Protein AF-A0A7X5FCC6-F1 (afdb_monomer)

Solvent-accessible surface area (backbone atoms only — not comparable to full-atom values): 7187 Å² total; per-residue (Å²): 136,79,91,64,55,73,67,56,53,50,50,52,51,52,53,51,51,54,50,51,52,51,55,72,74,28,71,65,52,54,54,48,50,51,50,49,54,52,49,50,63,74,40,39,69,58,55,50,51,52,50,52,52,50,53,52,50,51,52,54,36,36,74,72,67,79,44,58,81,85,48,51,64,57,53,48,49,43,46,71,52,52,51,49,53,51,51,62,54,40,78,80,41,72,86,46,89,63,49,68,60,51,51,53,53,51,51,52,52,50,51,49,50,51,52,48,52,58,53,62,66,58,63,88,124

Foldseek 3Di:
DCPDDPVRVVVVVVVVVVVVVCVVVDPVVVVVVVVVVVVCVVCVVVVVVVVVVLVVVQVVCVVVVNDDPVCPVVSVCCCVPPVVVLVVVCVPDVPDPCSVVVSVVVVVVVVCVVVVVVVVVPPDD

Mean predicted aligned error: 11.68 Å

Sequence (125 aa):
MEVFNNRELASIIWVIILLIWTLIKSKDFWKSLCGLVISIIRAWKIFFSIFIYTFFSIFVLYKIGIWNLSLIKITAFWLFGWAIIVLMNSSNNYKKQGYLKKIFKEIIGLTVIVSFISNLHSFSL

Structure (mmCIF, N/CA/C/O backbone):
data_AF-A0A7X5FCC6-F1
#
_entry.id   AF-A0A7X5FCC6-F1
#
loop_
_atom_site.group_PDB
_atom_site.id
_atom_site.type_symbol
_atom_site.label_atom_id
_atom_site.label_alt_id
_atom_site.label_comp_id
_atom_site.label_asym_id
_atom_site.label_entity_id
_atom_site.label_seq_id
_atom_site.pdbx_PDB_ins_code
_atom_site.Cartn_x
_atom_site.Cartn_y
_atom_site.Cartn_z
_atom_site.occupancy
_atom_site.B_iso_or_equiv
_atom_site.auth_seq_id
_atom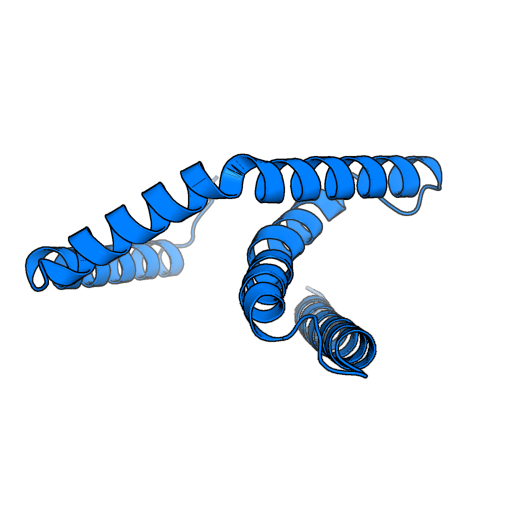_site.auth_comp_id
_atom_site.auth_asym_id
_atom_site.auth_atom_id
_atom_site.pdbx_PDB_model_num
ATOM 1 N N . MET A 1 1 ? 15.633 20.292 -14.358 1.00 39.66 1 MET A N 1
ATOM 2 C CA . MET A 1 1 ? 14.768 19.207 -13.850 1.00 39.66 1 MET A CA 1
ATOM 3 C C . MET A 1 1 ? 13.845 19.803 -12.800 1.00 39.66 1 MET A C 1
ATOM 5 O O . MET A 1 1 ? 14.162 19.755 -11.621 1.00 39.66 1 MET A O 1
ATOM 9 N N . GLU A 1 2 ? 12.739 20.413 -13.220 1.00 57.75 2 GLU A N 1
ATOM 10 C CA . GLU A 1 2 ? 11.651 20.746 -12.296 1.00 57.75 2 GLU A CA 1
ATOM 11 C C . GLU A 1 2 ? 10.698 19.555 -12.312 1.00 57.75 2 GLU A C 1
ATOM 13 O O . GLU A 1 2 ? 9.951 19.347 -13.261 1.00 57.75 2 GLU A O 1
ATOM 18 N N . VAL A 1 3 ? 10.844 18.681 -11.315 1.00 64.94 3 VAL A N 1
ATOM 19 C CA . VAL A 1 3 ? 10.102 17.411 -11.222 1.00 64.94 3 VAL A CA 1
ATOM 20 C C . VAL A 1 3 ? 8.621 17.648 -10.893 1.00 64.94 3 VAL A C 1
ATOM 22 O O . VAL A 1 3 ? 7.802 16.767 -11.130 1.00 64.94 3 VAL A O 1
ATOM 25 N N . PHE A 1 4 ? 8.274 18.837 -10.391 1.00 62.44 4 PHE A N 1
ATOM 26 C CA . PHE A 1 4 ? 6.917 19.220 -10.013 1.00 62.44 4 PHE A CA 1
ATOM 27 C C . PHE A 1 4 ? 6.529 20.545 -10.658 1.00 62.44 4 PHE A C 1
ATOM 29 O O . PHE A 1 4 ? 7.268 21.525 -10.572 1.00 62.44 4 PHE A O 1
ATOM 36 N N . ASN A 1 5 ? 5.346 20.579 -11.266 1.00 83.50 5 ASN A N 1
ATOM 37 C CA . ASN A 1 5 ? 4.778 21.810 -11.807 1.00 83.50 5 ASN A CA 1
ATOM 38 C C . ASN A 1 5 ? 4.257 22.696 -10.656 1.00 83.50 5 ASN A C 1
ATOM 40 O O . ASN A 1 5 ? 3.779 22.191 -9.639 1.00 83.50 5 ASN A O 1
ATOM 44 N N . ASN A 1 6 ? 4.268 24.019 -10.823 1.00 83.38 6 ASN A N 1
ATOM 45 C CA . ASN A 1 6 ? 3.836 24.998 -9.815 1.00 83.38 6 ASN A CA 1
ATOM 46 C C . ASN A 1 6 ? 2.424 24.712 -9.257 1.00 83.38 6 ASN A C 1
ATOM 48 O O . ASN A 1 6 ? 2.144 24.935 -8.080 1.00 83.38 6 ASN A O 1
ATOM 52 N N . ARG A 1 7 ? 1.537 24.150 -10.089 1.00 81.38 7 ARG A N 1
ATOM 53 C CA . ARG A 1 7 ? 0.195 23.698 -9.685 1.00 81.38 7 ARG A CA 1
ATOM 54 C C . ARG A 1 7 ? 0.231 22.529 -8.696 1.00 81.38 7 ARG A C 1
ATOM 56 O O . ARG A 1 7 ? -0.546 22.501 -7.745 1.00 81.38 7 ARG A O 1
ATOM 63 N N . GLU A 1 8 ? 1.105 21.558 -8.931 1.00 81.00 8 GLU A N 1
ATOM 64 C CA . GLU A 1 8 ? 1.256 20.384 -8.067 1.00 81.00 8 GLU A CA 1
ATOM 65 C C . GLU A 1 8 ? 1.845 20.807 -6.725 1.00 81.00 8 GLU A C 1
ATOM 67 O O . GLU A 1 8 ? 1.331 20.426 -5.675 1.00 81.00 8 GLU A O 1
ATOM 72 N N . LEU A 1 9 ? 2.829 21.705 -6.758 1.00 84.12 9 LEU A N 1
ATOM 73 C CA . LEU A 1 9 ? 3.447 22.276 -5.568 1.00 84.12 9 LEU A CA 1
ATOM 74 C C . LEU A 1 9 ? 2.427 23.064 -4.724 1.00 84.12 9 LEU A C 1
ATOM 76 O O . LEU A 1 9 ? 2.334 22.855 -3.515 1.00 84.12 9 LEU A O 1
ATOM 80 N N . ALA A 1 10 ? 1.570 23.870 -5.362 1.00 86.88 10 ALA A N 1
ATOM 81 C CA . ALA A 1 10 ? 0.469 24.560 -4.688 1.00 86.88 10 ALA A CA 1
ATOM 82 C C . ALA A 1 10 ? -0.549 23.586 -4.068 1.00 86.88 10 ALA A C 1
ATOM 84 O O . ALA A 1 10 ? -0.987 23.789 -2.936 1.00 86.88 10 ALA A O 1
ATOM 85 N N . SER A 1 11 ? -0.906 22.506 -4.774 1.00 84.69 11 SER A N 1
ATOM 86 C CA . SER A 1 11 ? -1.834 21.499 -4.243 1.00 84.69 11 SER A CA 1
ATOM 87 C C . SER A 1 11 ? -1.263 20.767 -3.027 1.00 84.69 11 SER A C 1
ATOM 89 O O . SER A 1 11 ? -1.967 20.584 -2.035 1.00 84.69 11 SER A O 1
ATOM 91 N N . ILE A 1 12 ? 0.031 20.435 -3.055 1.00 85.00 12 ILE A N 1
ATOM 92 C CA . ILE A 1 12 ? 0.738 19.807 -1.937 1.00 85.00 12 ILE A CA 1
ATOM 93 C C . ILE A 1 12 ? 0.729 20.738 -0.724 1.00 85.00 12 ILE A C 1
ATOM 95 O O . ILE A 1 12 ? 0.399 20.302 0.378 1.00 85.00 12 ILE A O 1
ATOM 99 N N . ILE A 1 13 ? 1.017 22.027 -0.923 1.00 88.44 13 ILE A N 1
ATOM 100 C CA . ILE A 1 13 ? 0.997 23.025 0.153 1.00 88.44 13 ILE A CA 1
ATOM 101 C C . ILE A 1 13 ? -0.396 23.116 0.791 1.00 88.44 13 ILE A C 1
ATOM 103 O O . ILE A 1 13 ? -0.508 23.039 2.013 1.00 88.44 13 ILE A O 1
ATOM 107 N N . TRP A 1 14 ? -1.465 23.216 -0.003 1.00 91.44 14 TRP A N 1
ATOM 108 C CA . TRP A 1 14 ? -2.832 23.280 0.531 1.00 91.44 14 TRP A CA 1
ATOM 109 C C . TRP A 1 14 ? -3.240 22.012 1.283 1.00 91.44 14 TRP A C 1
ATOM 111 O O . TRP A 1 14 ? -3.846 22.102 2.351 1.00 91.44 14 TRP A O 1
ATOM 121 N N . VAL A 1 15 ? -2.873 20.835 0.771 1.00 87.25 15 VAL A N 1
ATOM 122 C CA . VAL A 1 15 ? -3.115 19.557 1.454 1.00 87.25 15 VAL A CA 1
ATOM 123 C C . VAL A 1 15 ? -2.383 19.510 2.795 1.00 87.25 15 VAL A C 1
ATOM 125 O O . VAL A 1 15 ? -2.979 19.109 3.793 1.00 87.25 15 VAL A O 1
ATOM 128 N N . ILE A 1 16 ? -1.130 19.970 2.848 1.00 87.56 16 ILE A N 1
ATOM 129 C CA . ILE A 1 16 ? -0.346 20.047 4.088 1.00 87.56 16 ILE A CA 1
ATOM 130 C C . ILE A 1 16 ? -0.994 21.015 5.082 1.00 87.56 16 ILE A C 1
ATOM 132 O O . ILE A 1 16 ? -1.134 20.671 6.253 1.00 87.56 16 ILE A O 1
ATOM 136 N N . ILE A 1 17 ? -1.435 22.193 4.635 1.00 88.81 17 ILE A N 1
ATOM 137 C CA . ILE A 1 17 ? -2.099 23.181 5.497 1.00 88.81 17 ILE A CA 1
ATOM 138 C C . ILE A 1 17 ? -3.386 22.603 6.093 1.00 88.81 17 ILE A C 1
ATOM 140 O O . ILE A 1 17 ? -3.600 22.701 7.301 1.00 88.81 17 ILE A O 1
ATOM 144 N N . LEU A 1 18 ? -4.224 21.957 5.278 1.00 87.12 18 LEU A N 1
ATOM 145 C CA . LEU A 1 18 ? -5.451 21.312 5.748 1.00 87.12 18 LEU A CA 1
ATOM 146 C C . LEU A 1 18 ? -5.153 20.165 6.723 1.00 87.12 18 LEU A C 1
ATOM 148 O O . LEU A 1 18 ? -5.811 20.044 7.759 1.00 87.12 18 LEU A O 1
ATOM 152 N N . LEU A 1 19 ? -4.126 19.359 6.444 1.00 81.25 19 LEU A N 1
ATOM 153 C CA . LEU A 1 19 ? -3.659 18.313 7.353 1.00 81.25 19 LEU A CA 1
ATOM 154 C C . LEU A 1 19 ? -3.214 18.896 8.694 1.00 81.25 19 LEU A C 1
ATOM 156 O O . LEU A 1 19 ? -3.696 18.457 9.732 1.00 81.25 19 LEU A O 1
ATOM 160 N N . ILE A 1 20 ? -2.359 19.919 8.695 1.00 84.12 20 ILE A N 1
ATOM 161 C CA . ILE A 1 20 ? -1.892 20.582 9.920 1.00 84.12 20 ILE A CA 1
ATOM 162 C C . ILE A 1 20 ? -3.071 21.194 10.684 1.00 84.12 20 ILE A C 1
ATOM 164 O O . ILE A 1 20 ? -3.162 21.056 11.903 1.00 84.12 20 ILE A O 1
ATOM 168 N N . TRP A 1 21 ? -4.019 21.815 9.983 1.00 84.88 21 TRP A N 1
ATOM 169 C CA . TRP A 1 21 ? -5.200 22.403 10.607 1.00 84.88 21 TRP A CA 1
ATOM 170 C C . TRP A 1 21 ? -6.077 21.353 11.303 1.00 84.88 21 TRP A C 1
ATOM 172 O O . TRP A 1 21 ? -6.485 21.546 12.451 1.00 84.88 21 TRP A O 1
ATOM 182 N N . THR A 1 22 ? -6.314 20.209 10.656 1.00 78.38 22 THR A N 1
ATOM 183 C CA . THR A 1 22 ? -7.050 19.087 11.267 1.00 78.38 22 THR A CA 1
ATOM 184 C C . THR A 1 22 ? -6.282 18.454 12.435 1.00 78.38 22 THR A C 1
ATOM 186 O O . THR A 1 22 ? -6.884 18.174 13.477 1.00 78.38 22 THR A O 1
ATOM 189 N N . LEU A 1 23 ? -4.955 18.323 12.312 1.00 74.88 23 LEU A N 1
ATOM 190 C CA . LEU A 1 23 ? -4.044 17.823 13.350 1.00 74.88 23 LEU A CA 1
ATOM 191 C C . LEU A 1 23 ? -4.047 18.694 14.613 1.00 74.88 23 LEU A C 1
ATOM 193 O O . LEU A 1 23 ? -4.013 18.160 15.720 1.00 74.88 23 LEU A O 1
ATOM 197 N N . ILE A 1 24 ? -4.086 20.022 14.469 1.00 79.81 24 ILE A N 1
ATOM 198 C CA . ILE A 1 24 ? -4.112 20.956 15.607 1.00 79.81 24 ILE A CA 1
ATOM 199 C C . ILE A 1 24 ? -5.492 20.961 16.272 1.00 79.81 24 ILE A C 1
ATOM 201 O O . ILE A 1 24 ? -5.596 21.017 17.497 1.00 79.81 24 ILE A O 1
ATOM 205 N N . LYS A 1 25 ? -6.566 20.889 15.477 1.00 77.50 25 LYS A N 1
ATOM 206 C CA . LYS A 1 25 ? -7.938 21.039 15.978 1.00 77.50 25 LYS A CA 1
ATOM 207 C C . LYS A 1 25 ? -8.479 19.788 16.675 1.00 77.50 25 LYS A C 1
ATOM 209 O O . LYS A 1 25 ? -9.392 19.904 17.488 1.00 77.50 25 LYS A O 1
ATOM 214 N N . SER A 1 26 ? -7.937 18.604 16.389 1.00 70.88 26 SER A N 1
ATOM 215 C CA . SER A 1 26 ? -8.475 17.341 16.908 1.00 70.88 26 SER A CA 1
ATOM 216 C C . SER A 1 26 ? -7.407 16.462 17.571 1.00 70.88 26 SER A C 1
ATOM 218 O O . SER A 1 26 ? -6.628 15.768 16.922 1.00 70.88 26 SER A O 1
ATOM 220 N N . LYS A 1 27 ? -7.408 16.422 18.911 1.00 68.12 27 LYS A N 1
ATOM 221 C CA . LYS A 1 27 ? -6.597 15.456 19.684 1.00 68.12 27 LYS A CA 1
ATOM 222 C C . LYS A 1 27 ? -6.983 14.002 19.375 1.00 68.12 27 LYS A C 1
ATOM 224 O O . LYS A 1 27 ? -6.132 13.114 19.414 1.00 68.12 27 LYS A O 1
ATOM 229 N N . ASP A 1 28 ? -8.240 13.768 19.004 1.00 73.56 28 ASP A N 1
ATOM 230 C CA . ASP A 1 28 ? -8.736 12.453 18.591 1.00 73.56 28 ASP A CA 1
ATOM 231 C C . ASP A 1 28 ? -8.111 11.960 17.281 1.00 73.56 28 ASP A C 1
ATOM 233 O O . ASP A 1 28 ? -7.972 10.751 17.084 1.00 73.56 28 ASP A O 1
ATOM 237 N N . PHE A 1 29 ? -7.661 12.869 16.410 1.00 72.19 29 PHE A N 1
ATOM 238 C CA . PHE A 1 29 ? -6.952 12.499 15.187 1.00 72.19 29 PHE A CA 1
ATOM 239 C C . PHE A 1 29 ? -5.562 11.947 15.495 1.00 72.19 29 PHE A C 1
ATOM 241 O O . PHE A 1 29 ? -5.199 10.905 14.960 1.00 72.19 29 PHE A O 1
ATOM 248 N N . TRP A 1 30 ? -4.827 12.539 16.443 1.00 72.12 30 TRP A N 1
ATOM 249 C CA . TRP A 1 30 ? -3.567 11.967 16.935 1.00 72.12 30 TRP A CA 1
ATOM 250 C C . TRP A 1 30 ? -3.767 10.607 17.597 1.00 72.12 30 TRP A C 1
ATOM 252 O O . TRP A 1 30 ? -3.000 9.680 17.351 1.00 72.12 30 TRP A O 1
ATOM 262 N N . LYS A 1 31 ? -4.827 10.455 18.399 1.00 75.88 31 LYS A N 1
ATOM 263 C CA . LYS A 1 31 ? -5.167 9.167 19.017 1.00 75.88 31 LYS A CA 1
ATOM 264 C C . LYS A 1 31 ? -5.507 8.109 17.962 1.00 75.88 31 LYS A C 1
ATOM 266 O O . LYS A 1 31 ? -5.088 6.962 18.098 1.00 75.88 31 LYS A O 1
ATOM 271 N N . SER A 1 32 ? -6.199 8.504 16.896 1.00 78.06 32 SER A N 1
ATOM 272 C CA . SER A 1 32 ? -6.514 7.638 15.757 1.00 78.06 32 SER A CA 1
ATOM 273 C C . SER A 1 32 ? -5.267 7.287 14.943 1.00 78.06 32 SER A C 1
ATOM 275 O O . SER A 1 32 ? -5.062 6.116 14.646 1.00 78.06 32 SER A O 1
ATOM 277 N N . LEU A 1 33 ? -4.385 8.250 14.657 1.00 76.50 33 LEU A N 1
ATOM 278 C CA . LEU A 1 33 ? -3.103 8.014 13.984 1.00 76.50 33 LEU A CA 1
ATOM 279 C C . LEU A 1 33 ? -2.202 7.075 14.791 1.00 76.50 33 LEU A C 1
ATOM 281 O O . LEU A 1 33 ? -1.706 6.091 14.249 1.00 76.50 33 LEU A O 1
ATOM 285 N N . CYS A 1 34 ? -2.041 7.318 16.094 1.00 75.81 34 CYS A N 1
ATOM 286 C CA . CYS A 1 34 ? -1.319 6.407 16.980 1.00 75.81 34 CYS A CA 1
ATOM 287 C C . CYS A 1 34 ? -1.978 5.024 17.009 1.00 75.81 34 CYS A C 1
ATOM 289 O O . CYS A 1 34 ? -1.284 4.015 16.922 1.00 75.81 34 CYS A O 1
ATOM 291 N N . GLY A 1 35 ? -3.312 4.960 17.065 1.00 79.50 35 GLY A N 1
ATOM 292 C CA . GLY A 1 35 ? -4.063 3.709 16.976 1.00 79.50 35 GLY A CA 1
ATOM 293 C C . GLY A 1 35 ? -3.790 2.942 15.679 1.00 79.50 35 GLY A C 1
ATOM 294 O O . GLY A 1 35 ? -3.587 1.728 15.722 1.00 79.50 35 GLY A O 1
ATOM 295 N N . LEU A 1 36 ? -3.709 3.638 14.542 1.00 78.50 36 LEU A N 1
ATOM 296 C CA . LEU A 1 36 ? -3.367 3.057 13.243 1.00 78.50 36 LEU A CA 1
ATOM 297 C C . LEU A 1 36 ? -1.925 2.542 13.219 1.00 78.50 36 LEU A C 1
ATOM 299 O O . LEU A 1 36 ? -1.706 1.392 12.849 1.00 78.50 36 LEU A O 1
ATOM 303 N N . VAL A 1 37 ? -0.955 3.340 13.672 1.00 79.19 37 VAL A N 1
ATOM 304 C CA . VAL A 1 37 ? 0.464 2.945 13.725 1.00 79.19 37 VAL A CA 1
ATOM 305 C C . VAL A 1 37 ? 0.655 1.719 14.623 1.00 79.19 37 VAL A C 1
ATOM 307 O O . VAL A 1 37 ? 1.283 0.743 14.216 1.00 79.19 37 VAL A O 1
ATOM 310 N N . ILE A 1 38 ? 0.044 1.712 15.810 1.00 80.69 38 ILE A N 1
ATOM 311 C CA . ILE A 1 38 ? 0.087 0.570 16.735 1.00 80.69 38 ILE A CA 1
ATOM 312 C C . ILE A 1 38 ? -0.585 -0.661 16.114 1.00 80.69 38 ILE A C 1
ATOM 314 O O . ILE A 1 38 ? -0.082 -1.776 16.262 1.00 80.69 38 ILE A O 1
ATOM 318 N N . SER A 1 39 ? -1.697 -0.481 15.398 1.00 77.06 39 SER A N 1
ATOM 319 C CA . SER A 1 39 ? -2.393 -1.577 14.713 1.00 77.06 39 SER A CA 1
ATOM 320 C C . SER A 1 39 ? -1.555 -2.170 13.583 1.00 77.06 39 SER A C 1
ATOM 322 O O . SER A 1 39 ? -1.498 -3.390 13.451 1.00 77.06 39 SER A O 1
ATOM 324 N N . ILE A 1 40 ? -0.847 -1.335 12.816 1.00 77.81 40 ILE A N 1
ATOM 325 C CA . ILE A 1 40 ? 0.080 -1.772 11.763 1.00 77.81 40 ILE A CA 1
ATOM 326 C C . ILE A 1 40 ? 1.236 -2.572 12.366 1.00 77.81 40 ILE A C 1
ATOM 328 O O . ILE A 1 40 ? 1.533 -3.667 11.892 1.00 77.81 40 ILE A O 1
ATOM 332 N N . ILE A 1 41 ? 1.837 -2.078 13.452 1.00 79.12 41 ILE A N 1
ATOM 333 C CA . ILE A 1 41 ? 2.924 -2.774 14.158 1.00 79.12 41 ILE A CA 1
ATOM 334 C C . ILE A 1 41 ? 2.435 -4.118 14.709 1.00 79.12 41 ILE A C 1
ATOM 336 O O . ILE A 1 41 ? 3.107 -5.139 14.570 1.00 79.12 41 ILE A O 1
ATOM 340 N N . ARG A 1 42 ? 1.230 -4.163 15.286 1.00 78.69 42 ARG A N 1
ATOM 341 C CA . ARG A 1 42 ? 0.638 -5.407 15.797 1.00 78.69 42 ARG A CA 1
ATOM 342 C C . ARG A 1 42 ? 0.301 -6.393 14.672 1.00 78.69 4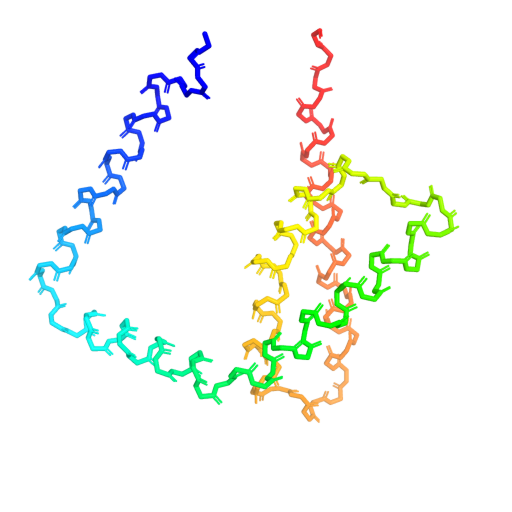2 ARG A C 1
ATOM 344 O O . ARG A 1 42 ? 0.419 -7.601 14.860 1.00 78.69 42 ARG A O 1
ATOM 351 N N . ALA A 1 43 ? -0.066 -5.885 13.499 1.00 80.81 43 ALA A N 1
ATOM 352 C CA . ALA A 1 43 ? -0.348 -6.657 12.295 1.00 80.81 43 ALA A CA 1
ATOM 353 C C . ALA A 1 43 ? 0.893 -6.907 11.415 1.00 80.81 43 ALA A C 1
ATOM 355 O O . ALA A 1 43 ? 0.743 -7.383 10.289 1.00 80.81 43 ALA A O 1
ATOM 356 N N . TRP A 1 44 ? 2.116 -6.646 11.902 1.00 81.62 44 TRP A N 1
ATOM 357 C CA . TRP A 1 44 ? 3.344 -6.752 11.101 1.00 81.62 44 TRP A CA 1
ATOM 358 C C . TRP A 1 44 ? 3.481 -8.104 10.395 1.00 81.62 44 TRP A C 1
ATOM 360 O O . TRP A 1 44 ? 3.886 -8.156 9.240 1.00 81.62 44 TRP A O 1
ATOM 370 N N . LYS A 1 45 ? 3.083 -9.210 11.040 1.00 84.00 45 LYS A N 1
ATOM 371 C CA . LYS A 1 45 ? 3.120 -10.556 10.436 1.00 84.00 45 LYS A CA 1
ATOM 372 C C . LYS A 1 45 ? 2.270 -10.659 9.161 1.00 84.00 45 LYS A C 1
ATOM 374 O O . LYS A 1 45 ? 2.669 -11.323 8.210 1.00 84.00 45 LYS A O 1
ATOM 379 N N . ILE A 1 46 ? 1.120 -9.986 9.135 1.00 83.25 46 ILE A N 1
ATOM 380 C CA . ILE A 1 46 ? 0.198 -9.964 7.993 1.00 83.25 46 ILE A CA 1
ATOM 381 C C . ILE A 1 46 ? 0.806 -9.138 6.856 1.00 83.25 46 ILE A C 1
ATOM 383 O O . ILE A 1 46 ? 0.853 -9.597 5.716 1.00 83.25 46 ILE A O 1
ATOM 387 N N . PHE A 1 47 ? 1.338 -7.955 7.173 1.00 81.94 47 PHE A N 1
ATOM 388 C CA . PHE A 1 47 ? 2.036 -7.120 6.192 1.00 81.94 47 PHE A CA 1
ATOM 389 C C . PHE A 1 47 ? 3.270 -7.824 5.623 1.00 81.94 47 PHE A C 1
ATOM 391 O O . PHE A 1 47 ? 3.464 -7.835 4.412 1.00 81.94 47 PHE A O 1
ATOM 398 N N . PHE A 1 48 ? 4.059 -8.483 6.471 1.00 85.56 48 PHE A N 1
ATOM 399 C CA . PHE A 1 48 ? 5.213 -9.270 6.051 1.00 85.56 48 PHE A CA 1
ATOM 400 C C . PHE A 1 48 ? 4.814 -10.406 5.099 1.00 85.56 48 PHE A C 1
ATOM 402 O O . PHE A 1 48 ? 5.455 -10.597 4.069 1.00 85.56 48 PHE A O 1
ATOM 409 N N . SER A 1 49 ? 3.712 -11.108 5.385 1.00 85.75 49 SER A N 1
ATOM 410 C CA . SER A 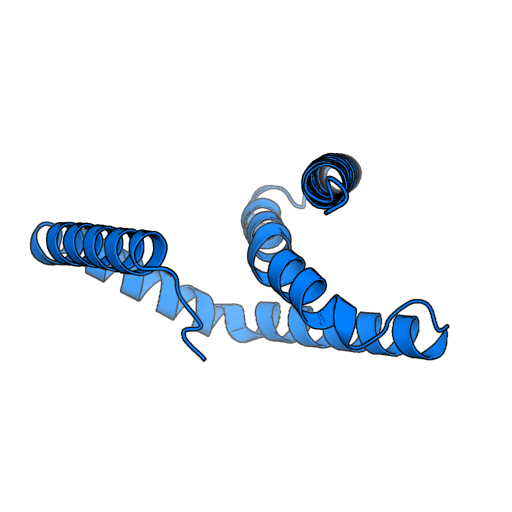1 49 ? 3.171 -12.143 4.496 1.00 85.75 49 SER A CA 1
ATOM 411 C C . SER A 1 49 ? 2.748 -11.580 3.132 1.00 85.75 49 SER A C 1
ATOM 413 O O . SER A 1 49 ? 3.085 -12.170 2.106 1.00 85.75 49 SER A O 1
ATOM 415 N N . ILE A 1 50 ? 2.097 -10.411 3.098 1.00 85.31 50 ILE A N 1
ATOM 416 C CA . ILE A 1 50 ? 1.755 -9.709 1.848 1.00 85.31 50 ILE A CA 1
ATOM 417 C C . ILE A 1 50 ? 2.999 -9.298 1.060 1.00 85.31 50 ILE A C 1
ATOM 419 O O . ILE A 1 50 ? 3.017 -9.433 -0.166 1.00 85.31 50 ILE A O 1
ATOM 423 N N . PHE A 1 51 ? 4.039 -8.813 1.740 1.00 85.75 51 PHE A N 1
ATOM 424 C CA . PHE A 1 51 ? 5.292 -8.433 1.093 1.00 85.75 51 PHE A CA 1
ATOM 425 C C . PHE A 1 51 ? 5.990 -9.643 0.472 1.00 85.75 51 PHE A C 1
ATOM 427 O O . PHE A 1 51 ? 6.368 -9.580 -0.696 1.00 85.75 51 PHE A O 1
ATOM 434 N N . ILE A 1 52 ? 6.083 -10.761 1.202 1.00 89.56 52 ILE A N 1
ATOM 435 C CA . ILE A 1 52 ? 6.616 -12.026 0.674 1.00 89.56 52 ILE A CA 1
ATOM 436 C C . ILE A 1 52 ? 5.810 -12.487 -0.543 1.00 89.56 52 ILE A C 1
ATOM 438 O O . ILE A 1 52 ? 6.391 -12.809 -1.578 1.00 89.56 52 ILE A O 1
ATOM 442 N N . TYR A 1 53 ? 4.478 -12.478 -0.443 1.00 87.81 53 TYR A N 1
ATOM 443 C CA . TYR A 1 53 ? 3.595 -12.905 -1.526 1.00 87.81 53 TYR A CA 1
ATOM 444 C C . TYR A 1 53 ? 3.782 -12.043 -2.778 1.00 87.81 53 TYR A C 1
ATOM 446 O O . TYR A 1 53 ? 3.890 -12.562 -3.891 1.00 87.81 53 TYR A O 1
ATOM 454 N N . THR A 1 54 ? 3.863 -10.725 -2.597 1.00 86.12 54 THR A N 1
ATOM 455 C CA . THR A 1 54 ? 4.048 -9.778 -3.700 1.00 86.12 54 THR A CA 1
ATOM 456 C C . THR A 1 54 ? 5.418 -9.956 -4.340 1.00 86.12 54 THR A C 1
ATOM 458 O O . THR A 1 54 ? 5.512 -10.027 -5.562 1.00 86.12 54 THR A O 1
ATOM 461 N N . PHE A 1 55 ? 6.476 -10.080 -3.536 1.00 87.94 55 PHE A N 1
ATOM 462 C CA . PHE A 1 55 ? 7.831 -10.280 -4.040 1.00 87.94 55 PHE A CA 1
ATOM 463 C C . PHE A 1 55 ? 7.953 -11.59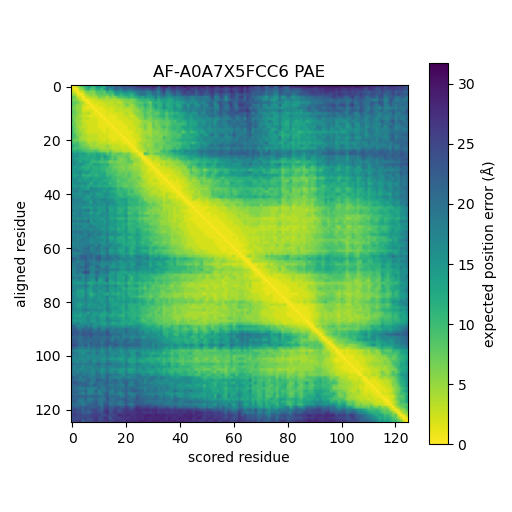1 -4.821 1.00 87.94 55 PHE A C 1
ATOM 465 O O . PHE A 1 55 ? 8.489 -11.604 -5.927 1.00 87.94 55 PHE A O 1
ATOM 472 N N . PHE A 1 56 ? 7.386 -12.677 -4.291 1.00 89.44 56 PHE A N 1
ATOM 473 C CA . PHE A 1 56 ? 7.355 -13.965 -4.975 1.00 89.44 56 PHE A CA 1
ATOM 474 C C . PHE A 1 56 ? 6.565 -13.892 -6.287 1.00 89.44 56 PHE A C 1
ATOM 476 O O . PHE A 1 56 ? 7.034 -14.374 -7.315 1.00 89.44 56 PHE A O 1
ATOM 483 N N . SER A 1 57 ? 5.410 -13.222 -6.284 1.00 86.00 57 SER A N 1
ATOM 484 C CA . SER A 1 57 ? 4.606 -13.014 -7.494 1.00 86.00 57 SER A CA 1
ATOM 485 C C . SER A 1 57 ? 5.385 -12.232 -8.554 1.00 86.00 57 SER A C 1
ATOM 487 O O . SER A 1 57 ? 5.467 -12.668 -9.698 1.00 86.00 57 SER A O 1
ATOM 489 N N . ILE A 1 58 ? 6.023 -11.119 -8.176 1.00 87.31 58 ILE A N 1
ATOM 490 C CA . ILE A 1 58 ? 6.864 -10.323 -9.082 1.00 87.31 58 ILE A CA 1
ATOM 491 C C . ILE A 1 58 ? 8.011 -11.170 -9.639 1.00 87.31 58 ILE A C 1
ATOM 493 O O . ILE A 1 58 ? 8.263 -11.133 -10.839 1.00 87.31 58 ILE A O 1
ATOM 497 N N . PHE A 1 59 ? 8.674 -11.967 -8.800 1.00 86.62 59 PHE A N 1
ATOM 498 C CA . PHE A 1 59 ? 9.770 -12.833 -9.226 1.00 86.62 59 PHE A CA 1
ATOM 499 C C . PHE A 1 59 ? 9.322 -13.877 -10.260 1.00 86.62 59 PHE A C 1
ATOM 501 O O . PHE A 1 59 ? 9.980 -14.053 -11.287 1.00 86.62 59 PHE A O 1
ATOM 508 N N . VAL A 1 60 ? 8.179 -14.532 -10.027 1.00 86.81 60 VAL A N 1
ATOM 509 C CA . VAL A 1 60 ? 7.595 -15.496 -10.971 1.00 86.81 60 VAL A CA 1
ATOM 510 C C . VAL A 1 60 ? 7.224 -14.808 -12.286 1.00 86.81 60 VAL A C 1
ATOM 512 O O . VAL A 1 60 ? 7.604 -15.284 -13.353 1.00 86.81 60 VAL A O 1
ATOM 515 N N . LEU A 1 61 ? 6.542 -13.661 -12.236 1.00 84.25 61 LEU A N 1
ATOM 516 C CA . LEU A 1 61 ? 6.153 -12.936 -13.447 1.00 84.25 61 LEU A CA 1
ATOM 517 C C . LEU A 1 61 ? 7.362 -12.375 -14.216 1.00 84.25 61 LEU A C 1
ATOM 519 O O . LEU A 1 61 ? 7.327 -12.319 -15.446 1.00 84.25 61 LEU A O 1
ATOM 523 N N . TYR A 1 62 ? 8.432 -11.988 -13.516 1.00 85.88 62 TYR A N 1
ATOM 524 C CA . TYR A 1 62 ? 9.692 -11.562 -14.126 1.00 85.88 62 TYR A CA 1
ATOM 525 C C . TYR A 1 62 ? 10.362 -12.723 -14.866 1.00 85.88 62 TYR A C 1
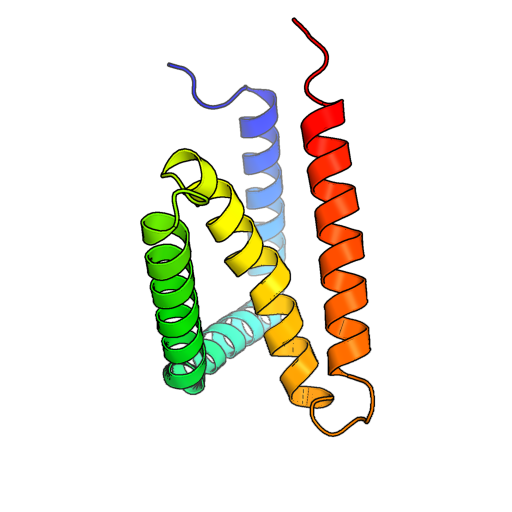ATOM 527 O O . TYR A 1 62 ? 10.791 -12.566 -16.006 1.00 85.88 62 TYR A O 1
ATOM 535 N N . LYS A 1 63 ? 10.382 -13.923 -14.268 1.00 85.12 63 LYS A N 1
ATOM 536 C CA . LYS A 1 63 ? 10.911 -15.137 -14.911 1.00 85.12 63 LYS A CA 1
ATOM 537 C C . LYS A 1 63 ? 10.147 -15.540 -16.173 1.00 85.12 63 LYS A C 1
ATOM 539 O O . LYS A 1 63 ? 10.763 -16.073 -17.088 1.00 85.12 63 LYS A O 1
ATOM 544 N N . ILE A 1 64 ? 8.843 -15.274 -16.230 1.00 89.00 64 ILE A N 1
ATOM 545 C CA . ILE A 1 64 ? 7.993 -15.562 -17.399 1.00 89.00 64 ILE A CA 1
ATOM 546 C C . ILE A 1 64 ? 8.100 -14.438 -18.459 1.00 89.00 64 ILE A C 1
ATOM 548 O O . ILE A 1 64 ? 7.536 -14.542 -19.542 1.00 89.00 64 ILE A O 1
ATOM 552 N N . GLY A 1 65 ? 8.843 -13.358 -18.183 1.00 83.19 65 GLY A N 1
ATOM 553 C CA . GLY A 1 65 ? 9.031 -12.232 -19.106 1.00 83.19 65 GLY A CA 1
ATOM 554 C C . GLY A 1 65 ? 7.823 -11.294 -19.215 1.00 83.19 65 GLY A C 1
ATOM 555 O O . GLY A 1 65 ? 7.833 -10.372 -20.024 1.00 83.19 65 GLY A O 1
ATOM 556 N N . ILE A 1 66 ? 6.790 -11.502 -18.392 1.00 79.25 66 ILE A N 1
ATOM 557 C CA . ILE A 1 66 ? 5.567 -10.683 -18.368 1.00 79.25 66 ILE A CA 1
ATOM 558 C C . ILE A 1 66 ? 5.798 -9.388 -17.580 1.00 79.25 66 ILE A C 1
ATOM 560 O O . ILE A 1 66 ? 5.178 -8.363 -17.860 1.00 79.25 66 ILE A O 1
ATOM 564 N N . TRP A 1 67 ? 6.682 -9.423 -16.579 1.00 85.50 67 TRP A N 1
ATOM 565 C CA . TRP A 1 67 ? 6.947 -8.284 -15.704 1.00 85.50 67 TRP A CA 1
ATOM 566 C C . TRP A 1 67 ? 8.344 -7.701 -15.936 1.00 85.50 67 TRP A C 1
ATOM 568 O O . TRP A 1 67 ? 9.324 -8.429 -16.055 1.00 85.50 67 TRP A O 1
ATOM 578 N N . ASN A 1 68 ? 8.435 -6.372 -15.971 1.00 80.69 68 ASN A N 1
ATOM 579 C CA . ASN A 1 68 ? 9.659 -5.592 -16.159 1.00 80.69 68 ASN A CA 1
ATOM 580 C C . ASN A 1 68 ? 9.670 -4.424 -15.153 1.00 80.69 68 ASN A C 1
ATOM 582 O O . ASN A 1 68 ? 8.620 -4.015 -14.662 1.00 80.69 68 ASN A O 1
ATOM 586 N N . LEU A 1 69 ? 10.838 -3.838 -14.888 1.00 79.31 69 LEU A N 1
ATOM 587 C CA . LEU A 1 69 ? 11.069 -2.739 -13.944 1.00 79.31 69 LEU A CA 1
ATOM 588 C C . LEU A 1 69 ? 10.172 -1.509 -14.177 1.00 79.31 69 LEU A C 1
ATOM 590 O O . LEU A 1 69 ? 9.865 -0.792 -13.229 1.00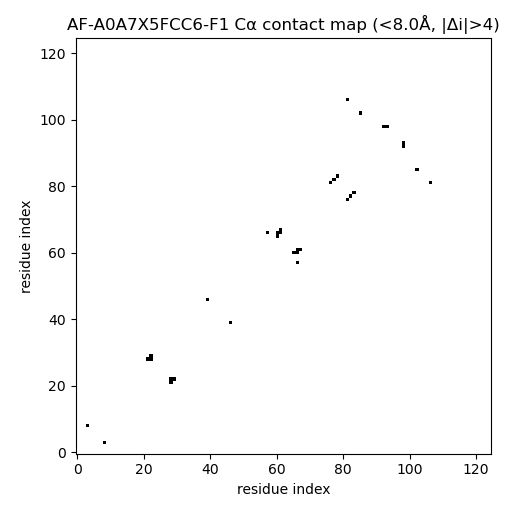 79.31 69 LEU A O 1
ATOM 594 N N . SER A 1 70 ? 9.687 -1.285 -15.403 1.00 78.44 70 SER A N 1
ATOM 595 C CA . SER A 1 70 ? 8.704 -0.226 -15.696 1.00 78.44 70 SER A CA 1
ATOM 596 C C . SER A 1 70 ? 7.397 -0.388 -14.895 1.00 78.44 70 SER A C 1
ATOM 598 O O . SER A 1 70 ? 6.781 0.592 -14.472 1.00 78.44 70 SER A O 1
ATOM 600 N N . LEU A 1 71 ? 7.005 -1.630 -14.591 1.00 75.81 71 LEU A N 1
ATOM 601 C CA . LEU A 1 71 ? 5.766 -1.952 -13.878 1.00 75.81 71 LEU A CA 1
ATOM 602 C C . LEU A 1 71 ? 5.863 -1.745 -12.365 1.00 75.81 71 LEU A C 1
ATOM 604 O O . LEU A 1 71 ? 4.841 -1.827 -11.687 1.00 75.81 71 LEU A O 1
ATOM 608 N N . ILE A 1 72 ? 7.044 -1.421 -11.825 1.00 79.69 72 ILE A N 1
ATOM 609 C CA . ILE A 1 72 ? 7.247 -1.299 -10.377 1.00 79.69 72 ILE A CA 1
ATOM 610 C C . ILE A 1 72 ? 6.330 -0.237 -9.761 1.00 79.69 72 ILE A C 1
ATOM 612 O O . ILE A 1 72 ? 5.750 -0.468 -8.700 1.00 79.69 72 ILE A O 1
ATOM 616 N N . LYS A 1 73 ? 6.121 0.882 -10.474 1.00 74.56 73 LYS A N 1
ATOM 617 C CA . LYS A 1 73 ? 5.229 1.978 -10.063 1.00 74.56 73 LYS A CA 1
ATOM 618 C C . LYS A 1 73 ? 3.774 1.515 -9.997 1.00 74.56 73 LYS A C 1
ATOM 620 O O . LYS A 1 73 ? 3.065 1.834 -9.048 1.00 74.56 73 LYS A O 1
ATOM 625 N N . ILE A 1 74 ? 3.356 0.716 -10.975 1.00 77.44 74 ILE A N 1
ATOM 626 C CA . ILE A 1 74 ? 2.006 0.153 -11.060 1.00 77.44 74 ILE A CA 1
ATOM 627 C C . ILE A 1 74 ? 1.777 -0.891 -9.967 1.00 77.44 74 ILE A C 1
ATOM 629 O O . ILE A 1 74 ? 0.753 -0.835 -9.291 1.00 77.44 74 ILE A O 1
ATOM 633 N N . THR A 1 75 ? 2.731 -1.792 -9.714 1.00 81.94 75 THR A N 1
ATOM 634 C CA . THR A 1 75 ? 2.618 -2.748 -8.598 1.00 81.94 75 THR A CA 1
ATOM 635 C C . THR A 1 75 ? 2.645 -2.059 -7.239 1.00 81.94 75 THR A C 1
ATOM 637 O O . THR A 1 75 ? 1.915 -2.480 -6.348 1.00 81.94 75 THR A O 1
ATOM 640 N N . ALA A 1 76 ? 3.415 -0.979 -7.074 1.00 81.06 76 ALA A N 1
ATOM 641 C CA . ALA A 1 76 ? 3.391 -0.183 -5.851 1.00 81.06 76 ALA A CA 1
ATOM 642 C C . ALA A 1 76 ? 2.021 0.483 -5.648 1.00 81.06 76 ALA A C 1
ATOM 644 O O . ALA A 1 76 ? 1.442 0.371 -4.569 1.00 81.06 76 ALA A O 1
ATOM 645 N N . PHE A 1 77 ? 1.461 1.106 -6.690 1.00 78.31 77 PHE A N 1
ATOM 646 C CA . PHE A 1 77 ? 0.128 1.706 -6.621 1.00 78.31 77 PHE A CA 1
ATOM 647 C C . PHE A 1 77 ? -0.958 0.660 -6.327 1.00 78.31 77 PHE A C 1
ATOM 649 O O . PHE A 1 77 ? -1.840 0.891 -5.502 1.00 78.31 77 PHE A O 1
ATOM 656 N N . TRP A 1 78 ? -0.862 -0.525 -6.934 1.00 81.25 78 TRP A N 1
ATOM 657 C CA . TRP A 1 78 ? -1.765 -1.640 -6.654 1.00 81.25 78 TRP A CA 1
ATOM 658 C C . TRP A 1 78 ? -1.648 -2.138 -5.205 1.00 81.25 78 TRP A C 1
ATOM 660 O O . TRP A 1 78 ? -2.666 -2.373 -4.553 1.00 81.25 78 TRP A O 1
ATOM 670 N N . LEU A 1 79 ? -0.425 -2.253 -4.678 1.00 81.81 79 LEU A N 1
ATOM 671 C CA . LEU A 1 79 ? -0.178 -2.720 -3.315 1.00 81.81 79 LEU A CA 1
ATOM 672 C C . LEU A 1 79 ? -0.695 -1.723 -2.270 1.00 81.81 79 LEU A C 1
ATOM 674 O O . LEU A 1 79 ? -1.440 -2.113 -1.375 1.00 81.81 79 LEU A O 1
ATOM 678 N N . PHE A 1 80 ? -0.348 -0.439 -2.389 1.00 80.44 80 PHE A N 1
ATOM 679 C CA . PHE A 1 80 ? -0.757 0.573 -1.409 1.00 80.44 80 PHE A CA 1
ATOM 680 C C . PHE A 1 80 ? -2.210 1.028 -1.565 1.00 80.44 80 PHE A C 1
ATOM 682 O O . PHE A 1 80 ? -2.844 1.383 -0.577 1.00 80.44 80 PHE A O 1
ATOM 689 N N . GLY A 1 81 ? -2.754 1.006 -2.781 1.00 79.69 81 GLY A N 1
ATOM 690 C CA . GLY A 1 81 ? -4.156 1.326 -3.019 1.00 79.69 81 GLY A CA 1
ATOM 691 C C . GLY A 1 81 ? -5.048 0.124 -2.738 1.00 79.69 81 GLY A C 1
ATOM 692 O O . GLY A 1 81 ? -5.752 0.059 -1.736 1.00 79.69 81 GLY A O 1
ATOM 693 N N . TRP A 1 82 ? -5.021 -0.852 -3.640 1.00 79.69 82 TRP A N 1
ATOM 694 C CA . TRP A 1 82 ? -6.006 -1.925 -3.656 1.00 79.69 82 TRP A CA 1
ATOM 695 C C . TRP A 1 82 ? -5.754 -3.004 -2.597 1.00 79.69 82 TRP A C 1
ATOM 697 O O . TRP A 1 82 ? -6.678 -3.390 -1.877 1.00 79.69 82 TRP A O 1
ATOM 707 N N . ALA A 1 8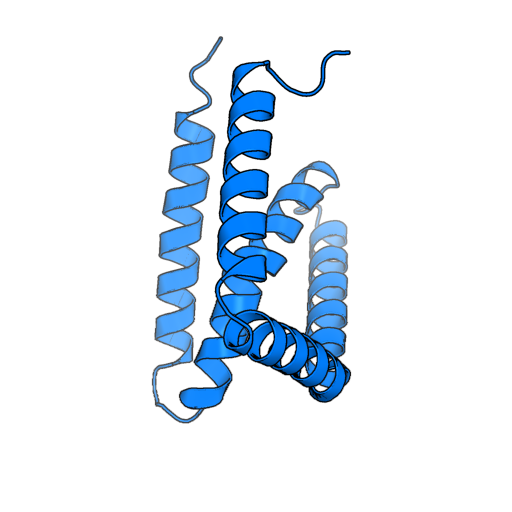3 ? -4.515 -3.491 -2.467 1.00 81.12 83 ALA A N 1
ATOM 708 C CA . ALA A 1 83 ? -4.230 -4.623 -1.584 1.00 81.12 83 ALA A CA 1
ATOM 709 C C . ALA A 1 83 ? -4.502 -4.296 -0.103 1.00 81.12 83 ALA A C 1
ATOM 711 O O . ALA A 1 83 ? -5.038 -5.138 0.620 1.00 81.12 83 ALA A O 1
ATOM 712 N N . ILE A 1 84 ? -4.221 -3.063 0.335 1.00 80.69 84 ILE A N 1
ATOM 713 C CA . ILE A 1 84 ? -4.546 -2.594 1.693 1.00 80.69 84 ILE A CA 1
ATOM 714 C C . ILE A 1 84 ? -6.064 -2.530 1.914 1.00 80.69 84 ILE A C 1
ATOM 716 O O . ILE A 1 84 ? -6.551 -3.024 2.932 1.00 80.69 84 ILE A O 1
ATOM 720 N N . ILE A 1 85 ? -6.829 -1.990 0.960 1.00 81.25 85 ILE A N 1
ATOM 721 C CA . ILE A 1 85 ? -8.298 -1.910 1.062 1.00 81.25 85 ILE A CA 1
ATOM 722 C C . ILE A 1 85 ? -8.910 -3.313 1.178 1.00 81.25 85 ILE A C 1
ATOM 724 O O . ILE A 1 85 ? -9.767 -3.554 2.033 1.00 81.25 85 ILE A O 1
ATOM 728 N N . VAL A 1 86 ? -8.444 -4.264 0.362 1.00 81.75 86 VAL A N 1
ATOM 729 C CA . VAL A 1 86 ? -8.904 -5.659 0.429 1.00 81.75 86 VAL A CA 1
ATOM 730 C C . VAL A 1 86 ? -8.524 -6.308 1.755 1.00 81.75 86 VAL A C 1
ATOM 732 O O . VAL A 1 86 ? -9.352 -7.014 2.333 1.00 81.75 86 VAL A O 1
ATOM 735 N N . LEU A 1 87 ? -7.316 -6.059 2.271 1.00 80.44 87 LEU A N 1
ATOM 736 C CA . LEU A 1 87 ? -6.896 -6.563 3.578 1.00 80.44 87 LEU A CA 1
ATOM 737 C C . LEU A 1 87 ? -7.847 -6.079 4.684 1.00 80.44 87 LEU A C 1
ATOM 739 O O . LEU A 1 87 ? -8.344 -6.887 5.474 1.00 80.44 87 LEU A O 1
ATOM 743 N N . MET A 1 88 ? -8.137 -4.776 4.712 1.00 76.44 88 MET A N 1
ATOM 744 C CA . MET A 1 88 ? -9.033 -4.177 5.703 1.00 76.44 88 MET A CA 1
ATOM 745 C C . MET A 1 88 ? -10.445 -4.766 5.605 1.00 76.44 88 MET A C 1
ATOM 747 O O . MET A 1 88 ? -11.003 -5.187 6.619 1.00 76.44 88 MET A O 1
ATOM 751 N N . ASN A 1 89 ? -10.993 -4.894 4.393 1.00 76.75 89 ASN A N 1
ATOM 752 C CA . ASN A 1 89 ? -12.320 -5.481 4.172 1.00 76.75 89 ASN A CA 1
ATOM 753 C C . ASN A 1 89 ? -12.387 -6.982 4.494 1.00 76.75 89 ASN A C 1
ATOM 755 O O . AS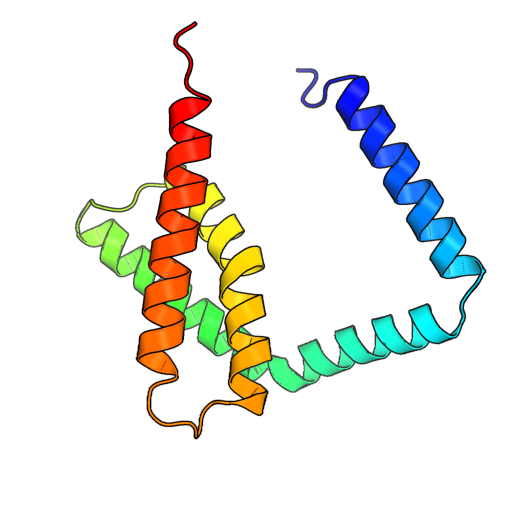N A 1 89 ? -13.440 -7.475 4.917 1.00 76.75 89 ASN A O 1
ATOM 759 N N . SER A 1 90 ? -11.272 -7.701 4.328 1.00 73.56 90 SER A N 1
ATOM 760 C CA . SER A 1 90 ? -11.178 -9.141 4.587 1.00 73.56 90 SER A CA 1
ATOM 761 C C . SER A 1 90 ? -11.304 -9.458 6.071 1.00 73.56 90 SER A C 1
ATOM 763 O O . SER A 1 90 ? -11.985 -10.422 6.427 1.00 73.56 90 SER A O 1
ATOM 765 N N . SER A 1 91 ? -10.756 -8.599 6.940 1.00 69.75 91 SER A N 1
ATOM 766 C CA . SER A 1 91 ? -10.838 -8.767 8.398 1.00 69.75 91 SER A CA 1
ATOM 767 C C . SER A 1 91 ? -12.277 -8.960 8.910 1.00 69.75 91 SER A C 1
ATOM 769 O O . SER A 1 91 ? -12.504 -9.777 9.800 1.00 69.75 91 SER A O 1
ATOM 771 N N . ASN A 1 92 ? -13.259 -8.304 8.278 1.00 66.12 92 ASN A N 1
ATOM 772 C CA . ASN A 1 92 ? -14.670 -8.361 8.670 1.00 66.12 92 ASN A CA 1
ATOM 773 C C . ASN A 1 92 ? -15.519 -9.380 7.892 1.00 66.12 92 ASN A C 1
ATOM 775 O O . ASN A 1 92 ? -16.604 -9.737 8.349 1.00 66.12 92 ASN A O 1
ATOM 779 N N . ASN A 1 93 ? -15.091 -9.827 6.706 1.00 66.00 93 ASN A N 1
ATOM 780 C CA . ASN A 1 93 ? -15.976 -10.541 5.771 1.00 66.00 93 ASN A CA 1
ATOM 781 C C . ASN A 1 93 ? -15.443 -11.889 5.258 1.00 66.00 93 ASN A C 1
ATOM 783 O O . ASN A 1 93 ? -16.136 -12.529 4.465 1.00 66.00 93 ASN A O 1
ATOM 787 N N . TYR A 1 94 ? -14.279 -12.362 5.719 1.00 68.44 94 TYR A N 1
ATOM 788 C CA . TYR A 1 94 ? -13.635 -13.579 5.195 1.00 68.44 94 TYR A CA 1
ATOM 789 C C . TYR A 1 94 ? -14.497 -14.857 5.242 1.00 68.44 94 TYR A C 1
ATOM 791 O O . TYR A 1 94 ? -14.270 -15.767 4.450 1.00 68.44 94 TYR A O 1
ATOM 799 N N . LYS A 1 95 ? -15.500 -14.941 6.132 1.00 69.69 95 LYS A N 1
ATOM 800 C CA . LYS A 1 95 ? -16.399 -16.109 6.250 1.00 69.69 95 LYS A CA 1
ATOM 801 C C . LYS A 1 95 ? -17.599 -16.096 5.295 1.00 69.69 95 LYS A C 1
ATOM 803 O O . LYS A 1 95 ? -18.327 -17.083 5.234 1.00 69.69 95 LYS A O 1
ATOM 808 N N . LYS A 1 96 ? -17.854 -15.002 4.569 1.00 75.00 96 LYS A N 1
ATOM 809 C CA . LYS A 1 96 ? -19.012 -14.920 3.667 1.00 75.00 96 LYS A CA 1
ATOM 810 C C . LYS A 1 96 ? -18.750 -15.720 2.391 1.00 75.00 96 LYS A C 1
ATOM 812 O O . LYS A 1 96 ? -17.787 -15.459 1.667 1.00 75.00 96 LYS A O 1
ATOM 817 N N . GLN A 1 97 ? -19.639 -16.664 2.085 1.00 70.81 97 GLN A N 1
ATOM 818 C CA . GLN A 1 97 ? -19.620 -17.370 0.804 1.00 70.81 97 GLN A CA 1
ATOM 819 C C . GLN A 1 97 ? -19.710 -16.350 -0.346 1.00 70.81 97 GLN A C 1
ATOM 821 O O . GLN A 1 97 ? -20.509 -15.417 -0.303 1.00 70.81 97 GLN A O 1
ATOM 826 N N . GLY A 1 98 ? -18.841 -16.485 -1.351 1.00 77.56 98 GLY A N 1
ATOM 827 C CA . GLY A 1 98 ? -18.762 -15.555 -2.485 1.00 77.56 98 GLY A CA 1
ATOM 828 C C . GLY A 1 98 ? -17.856 -14.328 -2.292 1.00 77.56 98 GLY A C 1
ATOM 829 O O . GLY A 1 98 ? -17.711 -13.547 -3.233 1.00 77.56 98 GLY A O 1
ATOM 830 N N . TYR A 1 99 ? -17.189 -14.170 -1.141 1.00 78.31 99 TYR A N 1
ATOM 831 C CA . TYR A 1 99 ? -16.265 -13.052 -0.889 1.00 78.31 99 TYR A CA 1
ATOM 832 C C . TYR A 1 99 ? -15.122 -12.971 -1.918 1.00 78.31 99 TYR A C 1
ATOM 834 O O . TYR A 1 99 ? -14.853 -11.903 -2.465 1.00 78.31 99 TYR A O 1
ATOM 842 N N . LEU A 1 100 ? -14.521 -14.111 -2.281 1.00 77.12 100 LEU A N 1
ATOM 843 C CA . LEU A 1 100 ? -13.467 -14.168 -3.303 1.00 77.12 100 LEU A CA 1
ATOM 844 C C . LEU A 1 100 ? -13.965 -13.735 -4.689 1.00 77.12 100 LEU A C 1
ATOM 846 O O . LEU A 1 100 ? -13.284 -12.984 -5.383 1.00 77.12 100 LEU A O 1
ATOM 850 N N . LYS A 1 101 ? -15.179 -14.151 -5.076 1.00 81.00 101 LYS A N 1
ATOM 851 C CA . LYS A 1 101 ? -15.791 -13.763 -6.358 1.00 81.00 101 LYS A CA 1
ATOM 852 C C . LYS A 1 101 ? -16.058 -12.259 -6.411 1.00 81.00 101 LYS A C 1
ATOM 854 O O . LYS A 1 101 ? -15.869 -11.643 -7.458 1.00 81.00 101 LYS A O 1
ATOM 859 N N . LYS A 1 102 ? -16.463 -11.667 -5.282 1.00 83.12 102 LYS A N 1
ATOM 860 C CA . LYS A 1 102 ? -16.629 -10.217 -5.150 1.00 83.12 102 LYS A CA 1
ATOM 861 C C . LYS A 1 102 ? -15.295 -9.492 -5.342 1.00 83.12 102 LYS A C 1
ATOM 863 O O . LYS A 1 102 ? -15.222 -8.629 -6.210 1.00 83.12 102 LYS A O 1
ATOM 868 N N . ILE A 1 103 ? -14.248 -9.900 -4.619 1.00 82.19 103 ILE A N 1
ATOM 869 C CA . ILE A 1 103 ? -12.908 -9.304 -4.748 1.00 82.19 103 ILE A CA 1
ATOM 870 C C . ILE A 1 103 ? -12.400 -9.398 -6.190 1.00 82.19 103 ILE A C 1
ATOM 872 O O . ILE A 1 103 ? -11.910 -8.416 -6.730 1.00 82.19 103 ILE A O 1
ATOM 876 N N . PHE A 1 104 ? -12.544 -10.557 -6.837 1.00 80.88 104 PHE A N 1
ATOM 877 C CA . PHE A 1 104 ? -12.081 -10.752 -8.211 1.00 80.88 104 PHE A CA 1
ATOM 878 C C . PHE A 1 104 ? -12.784 -9.810 -9.200 1.00 80.88 104 PHE A C 1
ATOM 880 O O . PHE A 1 104 ? -12.135 -9.200 -10.048 1.00 80.88 104 PHE A O 1
ATOM 887 N N . LYS A 1 105 ? -14.105 -9.634 -9.055 1.00 81.50 105 LYS A N 1
ATOM 888 C CA . LYS A 1 105 ? -14.881 -8.701 -9.883 1.00 81.50 105 LYS A CA 1
ATOM 889 C C . LYS A 1 105 ? -14.465 -7.247 -9.648 1.00 81.50 105 LYS A C 1
ATOM 891 O O . LYS A 1 105 ? -14.393 -6.482 -10.606 1.00 81.50 105 LYS A O 1
ATOM 896 N N . GLU A 1 106 ? -14.182 -6.872 -8.403 1.00 80.25 106 GLU A N 1
ATOM 897 C CA . GLU A 1 106 ? -13.727 -5.520 -8.074 1.00 80.25 106 GLU A CA 1
ATOM 898 C C . GLU A 1 106 ? -12.300 -5.245 -8.577 1.00 80.25 106 GLU A C 1
ATOM 900 O O . GLU A 1 106 ? -12.073 -4.183 -9.152 1.00 80.25 106 GLU A O 1
ATOM 905 N N . ILE A 1 107 ? -11.377 -6.213 -8.454 1.00 78.25 107 ILE A N 1
ATOM 906 C CA . ILE A 1 107 ? -10.019 -6.129 -9.021 1.00 78.25 107 ILE A CA 1
ATOM 907 C C . ILE A 1 107 ? -10.100 -5.867 -10.520 1.00 78.25 107 ILE A C 1
ATOM 909 O O . ILE A 1 107 ? -9.514 -4.905 -11.006 1.00 78.25 107 ILE A O 1
ATOM 913 N N . ILE A 1 108 ? -10.844 -6.702 -11.251 1.00 78.25 108 ILE A N 1
ATOM 914 C CA . ILE A 1 108 ? -10.963 -6.567 -12.704 1.00 78.25 108 ILE A CA 1
ATOM 915 C C . ILE A 1 108 ? -11.603 -5.229 -13.058 1.00 78.25 108 ILE A C 1
ATOM 917 O O . ILE A 1 108 ? -11.075 -4.522 -13.908 1.00 78.25 108 ILE A O 1
ATOM 921 N N . GLY A 1 109 ? -12.696 -4.850 -12.391 1.00 77.81 109 GLY A N 1
ATOM 922 C CA . GLY A 1 109 ? -13.376 -3.583 -12.653 1.00 77.81 109 GLY A CA 1
ATOM 923 C C . GLY A 1 109 ? -12.450 -2.378 -12.488 1.00 77.81 109 GLY A C 1
ATOM 924 O O . GLY A 1 109 ? -12.347 -1.556 -13.394 1.00 77.81 109 GLY A O 1
ATOM 925 N N . LEU A 1 110 ? -11.726 -2.292 -11.370 1.00 73.06 110 LEU A N 1
ATOM 926 C CA . LEU A 1 110 ? -10.818 -1.174 -11.110 1.00 73.06 110 LEU A CA 1
ATOM 927 C C . LEU A 1 110 ? -9.572 -1.198 -11.981 1.00 73.06 110 LEU A C 1
ATOM 929 O O . LEU A 1 110 ? -9.179 -0.151 -12.482 1.00 73.06 110 LEU A O 1
ATOM 933 N N . THR A 1 111 ? -8.958 -2.360 -12.205 1.00 72.19 111 THR A N 1
ATOM 934 C CA . THR A 1 111 ? -7.810 -2.464 -13.111 1.00 72.19 111 THR A CA 1
ATOM 935 C C . THR A 1 111 ? -8.204 -2.072 -14.530 1.00 72.19 111 THR A C 1
ATOM 937 O O . THR A 1 111 ? -7.453 -1.345 -15.175 1.00 72.19 111 THR A O 1
ATOM 940 N N . VAL A 1 112 ? -9.386 -2.471 -15.006 1.00 73.94 112 VAL A N 1
ATOM 941 C CA . VAL A 1 112 ? -9.908 -2.046 -16.311 1.00 73.94 112 VAL A CA 1
ATOM 942 C C . VAL A 1 112 ? -10.134 -0.538 -16.333 1.00 73.94 112 VAL A C 1
ATOM 944 O O . VAL A 1 112 ? -9.639 0.112 -17.238 1.00 73.94 112 VAL A O 1
ATOM 947 N N . ILE A 1 113 ? -10.780 0.051 -15.325 1.00 76.00 113 ILE A N 1
ATOM 948 C CA . ILE A 1 113 ? -11.005 1.507 -15.273 1.00 76.00 113 ILE A CA 1
ATOM 949 C C . ILE A 1 113 ? -9.680 2.281 -15.232 1.00 76.00 113 ILE A C 1
ATOM 951 O O . ILE A 1 113 ? -9.500 3.227 -15.991 1.00 76.00 113 ILE A O 1
ATOM 955 N N . VAL A 1 114 ? -8.732 1.881 -14.381 1.00 70.50 114 VAL A N 1
ATOM 956 C CA . VAL A 1 114 ? -7.439 2.566 -14.228 1.00 70.50 114 VAL A CA 1
ATOM 957 C C . VAL A 1 114 ? -6.577 2.403 -15.477 1.00 70.50 114 VAL A C 1
ATOM 959 O O . VAL A 1 114 ? -6.002 3.381 -15.942 1.00 70.50 114 VAL A O 1
ATOM 962 N N . SER A 1 115 ? -6.501 1.199 -16.049 1.00 64.62 115 SER A N 1
ATOM 963 C CA . SER A 1 115 ? -5.770 0.975 -17.303 1.00 64.62 115 SER A CA 1
ATOM 964 C C . SER A 1 115 ? -6.424 1.698 -18.476 1.00 64.62 115 SER A C 1
ATOM 966 O O . SER A 1 115 ? -5.712 2.228 -19.320 1.00 64.62 115 SER A O 1
ATOM 968 N N . PHE A 1 116 ? -7.753 1.785 -18.507 1.00 70.19 116 PHE A N 1
ATOM 969 C CA . PHE A 1 116 ? -8.494 2.528 -19.517 1.00 70.19 116 PHE A CA 1
ATOM 970 C C . PHE A 1 116 ? -8.261 4.031 -19.389 1.00 70.19 116 PHE A C 1
ATOM 972 O O . PHE A 1 116 ? -7.907 4.656 -20.375 1.00 70.19 116 PHE A O 1
ATOM 979 N N . ILE A 1 117 ? -8.355 4.611 -18.188 1.00 72.31 117 ILE A N 1
ATOM 980 C CA . ILE A 1 117 ? -8.053 6.033 -17.957 1.00 72.31 117 ILE A CA 1
ATOM 981 C C . ILE A 1 117 ? -6.582 6.326 -18.265 1.00 72.31 117 ILE A C 1
ATOM 983 O O . ILE A 1 117 ? -6.289 7.300 -18.947 1.00 72.31 117 ILE A O 1
ATOM 987 N N . SER A 1 118 ? -5.654 5.479 -17.812 1.00 60.84 118 SER A N 1
ATOM 988 C CA . SER A 1 118 ? -4.220 5.675 -18.046 1.00 60.84 118 SER A CA 1
ATOM 989 C C . SER A 1 118 ? -3.843 5.563 -19.524 1.00 60.84 118 SER A C 1
ATOM 991 O O . SER A 1 118 ? -2.983 6.317 -19.965 1.00 60.84 118 SER A O 1
ATOM 993 N N . ASN A 1 119 ? -4.463 4.650 -20.281 1.00 60.66 119 ASN A N 1
ATOM 994 C CA . ASN A 1 119 ? -4.221 4.514 -21.721 1.00 60.66 119 ASN A CA 1
ATOM 995 C C . ASN A 1 119 ? -5.010 5.535 -22.550 1.00 60.66 119 ASN A C 1
ATOM 997 O O . ASN A 1 119 ? -4.511 5.983 -23.572 1.00 60.66 119 ASN A O 1
ATOM 1001 N N . LEU A 1 120 ? -6.199 5.964 -22.114 1.00 60.53 120 LEU A N 1
ATOM 1002 C CA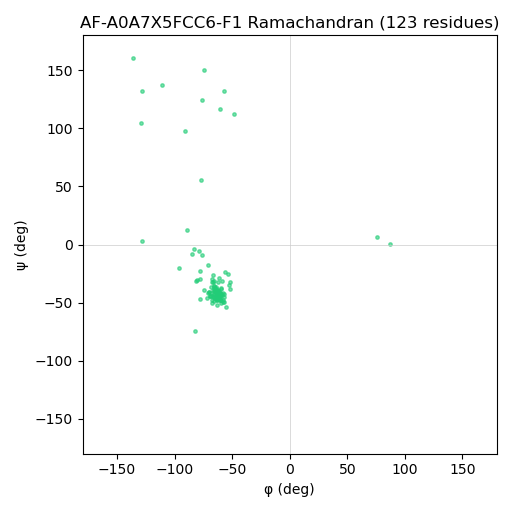 . LEU A 1 120 ? -6.914 7.084 -22.738 1.00 60.53 120 LEU A CA 1
ATOM 1003 C C . LEU A 1 120 ? -6.166 8.403 -22.552 1.00 60.53 120 LEU A C 1
ATOM 1005 O O . LEU A 1 120 ? -6.238 9.272 -23.413 1.00 60.53 120 LEU A O 1
ATOM 1009 N N . HIS A 1 121 ? -5.445 8.561 -21.439 1.00 51.72 121 HIS A N 1
ATOM 1010 C CA . HIS A 1 121 ? -4.620 9.741 -21.203 1.00 51.72 121 HIS A CA 1
ATOM 1011 C C . HIS A 1 121 ? -3.310 9.728 -22.007 1.00 51.72 121 HIS A C 1
ATOM 1013 O O . HIS A 1 121 ? -2.637 10.757 -22.081 1.00 51.72 121 HIS A O 1
ATOM 1019 N N . SER A 1 122 ? -2.977 8.615 -22.670 1.00 46.47 122 SER A N 1
ATOM 1020 C CA . SER A 1 122 ? -2.059 8.600 -23.811 1.00 46.47 122 SER A CA 1
ATOM 1021 C C . SER A 1 122 ? -2.782 9.111 -25.062 1.00 46.47 122 SER A C 1
ATOM 1023 O O . SER A 1 122 ? -2.829 8.442 -26.091 1.00 46.47 122 SER A O 1
ATOM 1025 N N . PHE A 1 123 ? -3.354 10.317 -24.986 1.00 42.53 123 PHE A N 1
ATOM 1026 C CA . PHE A 1 123 ? -3.537 11.102 -26.197 1.00 42.53 123 PHE A CA 1
ATOM 1027 C C . PHE A 1 123 ? -2.140 11.331 -26.760 1.00 42.53 123 PHE A C 1
ATOM 1029 O O . PHE A 1 123 ? -1.285 11.913 -26.093 1.00 42.53 123 PHE A O 1
ATOM 1036 N N . SER A 1 124 ? -1.916 10.782 -27.950 1.00 44.44 124 SER A N 1
ATOM 1037 C CA . SER A 1 124 ? -0.712 10.978 -28.739 1.00 44.44 124 SER A CA 1
ATOM 1038 C C . SER A 1 124 ? -0.385 12.469 -28.817 1.00 44.44 124 SER A C 1
ATOM 1040 O O . SER A 1 124 ? -1.121 13.236 -29.443 1.00 44.44 124 SER A O 1
ATOM 1042 N N . LEU A 1 125 ? 0.712 12.854 -28.181 1.00 40.25 125 LEU A N 1
ATOM 1043 C CA . LEU A 1 125 ? 1.515 14.007 -28.558 1.00 40.25 125 LEU A CA 1
ATOM 1044 C C . LEU A 1 125 ? 2.873 13.457 -28.973 1.00 40.25 125 LEU A C 1
ATOM 1046 O O . LEU A 1 125 ? 3.450 12.693 -28.165 1.00 40.25 125 LEU A O 1
#

pLDDT: mean 77.26, std 10.07, range [39.66, 91.44]

Secondary structure (DSSP, 8-state):
---S-HHHHHHHHHHHHHHHHHHHH-HHHHHHHHHHHHHHHHTHHHHHHHHHHHHHHHHHHHHTTS--GGGHHHHHHIIIIIIHHHHHHHHHHTTSTTHHHHHHHHHHHHHHHHHHHHHHT----

Radius of gyration: 18.86 Å; Cα contacts (8 Å, |Δi|>4): 17; chains: 1; bounding box: 34×42×48 Å